Protein AF-A0A1M6UHC0-F1 (afdb_monomer)

Secondary structure (DSSP, 8-state):
--------------HHHHHHHHHHHHHTT--SHHHHHHHHHHHHHHHHHHHHHHHHHHT-------

pLDDT: mean 83.06, std 15.39, range [45.41, 96.06]

Sequence (66 aa):
MARQKKEIHKVEMTDGKRAIIQQLFQEYNIESATDIQDALKDLLGGTIKQMMETEMDEHEPVRLAV

Radius of gyration: 19.04 Å; Cα contacts (8 Å, |Δi|>4): 7; chains: 1; bounding box: 42×35×55 Å

Mean predicted aligned error: 9.81 Å

Organism: Selenomonas ruminantium (NCBI:txid971)

Foldseek 3Di:
DDPDDDPPPPDDDDPVNVVVVVVLCVPQVDDDPVSVVVSVCVVVVVVVVVVVVVVVVVVPPPPDDD

Structure (mmCIF, N/CA/C/O backbone):
data_AF-A0A1M6UHC0-F1
#
_entry.id   AF-A0A1M6UHC0-F1
#
loop_
_atom_site.group_PDB
_atom_site.id
_atom_site.type_symbol
_atom_site.label_atom_id
_atom_site.label_alt_id
_atom_site.label_comp_id
_atom_site.label_asym_id
_atom_site.label_entity_id
_atom_site.label_seq_id
_atom_site.pdbx_PDB_ins_code
_atom_site.Cartn_x
_atom_site.Cartn_y
_atom_site.Cartn_z
_atom_site.occupancy
_atom_site.B_iso_or_equiv
_atom_site.auth_seq_id
_atom_site.auth_comp_id
_atom_site.auth_asym_id
_atom_site.auth_atom_id
_atom_site.pdbx_PDB_model_num
ATOM 1 N N . MET A 1 1 ? 8.724 24.487 26.233 1.00 56.03 1 MET A N 1
ATOM 2 C CA . MET A 1 1 ? 9.130 24.108 24.861 1.00 56.03 1 MET A CA 1
ATOM 3 C C . MET A 1 1 ? 7.872 23.945 24.018 1.00 56.03 1 MET A C 1
ATOM 5 O O . MET A 1 1 ? 7.068 23.073 24.322 1.00 56.03 1 MET A O 1
ATOM 9 N N . ALA A 1 2 ? 7.643 24.822 23.038 1.00 60.31 2 ALA A N 1
ATOM 10 C CA . ALA A 1 2 ? 6.489 24.729 22.144 1.00 60.31 2 ALA A CA 1
ATOM 11 C C . ALA A 1 2 ? 6.760 23.649 21.085 1.00 60.31 2 ALA A C 1
ATOM 13 O O . ALA A 1 2 ? 7.748 23.729 20.359 1.00 60.31 2 ALA A O 1
ATOM 14 N N . ARG A 1 3 ? 5.908 22.620 21.018 1.00 63.38 3 ARG A N 1
ATOM 15 C CA . ARG A 1 3 ? 5.957 21.615 19.949 1.00 63.38 3 ARG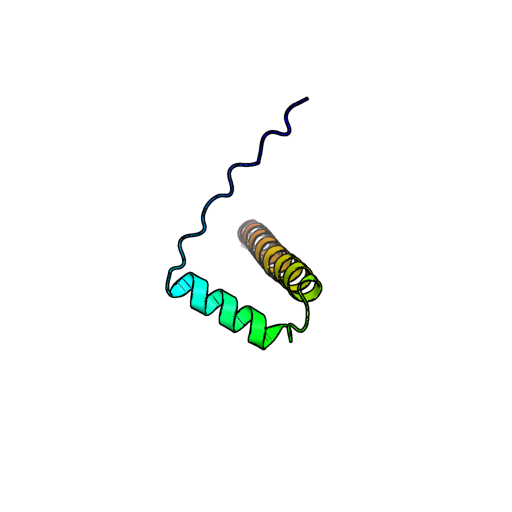 A CA 1
ATOM 16 C C . ARG A 1 3 ? 5.615 22.328 18.637 1.00 63.38 3 ARG A C 1
ATOM 18 O O . ARG A 1 3 ? 4.472 22.745 18.469 1.00 63.38 3 ARG A O 1
ATOM 25 N N . GLN A 1 4 ? 6.583 22.496 17.735 1.00 63.56 4 GLN A N 1
ATOM 26 C CA . GLN A 1 4 ? 6.292 22.919 16.364 1.00 63.56 4 GLN A CA 1
ATOM 27 C C . GLN A 1 4 ? 5.355 21.869 15.756 1.00 63.56 4 GLN A C 1
ATOM 29 O O . GLN A 1 4 ? 5.736 20.708 15.589 1.00 63.56 4 GLN A O 1
ATOM 34 N N . LYS A 1 5 ? 4.096 22.241 15.499 1.00 63.59 5 LYS A N 1
ATOM 35 C CA . LYS A 1 5 ? 3.194 21.400 14.711 1.00 63.59 5 LYS A CA 1
ATOM 36 C C . LYS A 1 5 ? 3.827 21.286 13.328 1.00 63.59 5 LYS A C 1
ATOM 38 O O . LYS A 1 5 ? 3.979 22.308 12.667 1.00 63.59 5 LYS A O 1
ATOM 43 N N . LYS A 1 6 ? 4.208 20.069 12.916 1.00 61.78 6 LYS A N 1
ATOM 44 C CA . LYS A 1 6 ? 4.561 19.791 11.518 1.00 61.78 6 LYS A CA 1
ATOM 45 C C . LYS A 1 6 ? 3.446 20.372 10.656 1.00 61.78 6 LYS A C 1
ATOM 47 O O . LYS A 1 6 ? 2.279 20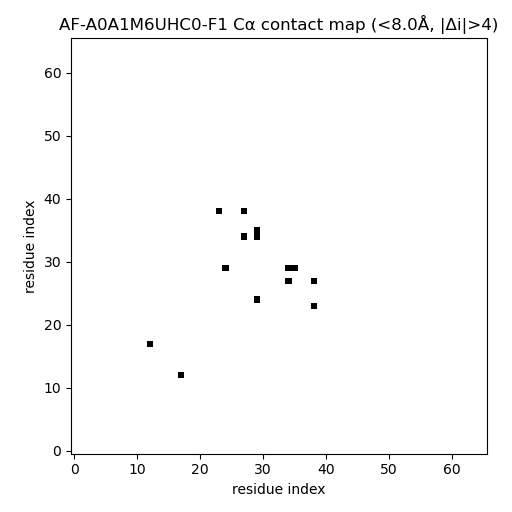.061 10.905 1.00 61.78 6 LYS A O 1
ATOM 52 N N . GLU A 1 7 ? 3.795 21.234 9.707 1.00 60.25 7 GLU A N 1
ATOM 53 C CA . GLU A 1 7 ? 2.843 21.691 8.705 1.00 60.25 7 GLU A CA 1
ATOM 54 C C . GLU A 1 7 ? 2.272 20.449 8.027 1.00 60.25 7 GLU A C 1
ATOM 56 O O . GLU A 1 7 ? 2.981 19.691 7.364 1.00 60.25 7 GLU A O 1
ATOM 61 N N . ILE A 1 8 ? 0.995 20.178 8.290 1.00 64.38 8 ILE A N 1
ATOM 62 C CA . ILE A 1 8 ? 0.296 19.077 7.649 1.00 64.38 8 ILE A CA 1
ATOM 63 C C . ILE A 1 8 ? 0.119 19.528 6.208 1.00 64.38 8 ILE A C 1
ATOM 65 O O . ILE A 1 8 ? -0.711 20.396 5.930 1.00 64.38 8 ILE A O 1
ATOM 69 N N . HIS A 1 9 ? 0.927 18.971 5.308 1.00 72.38 9 HIS A N 1
ATOM 70 C CA . HIS A 1 9 ? 0.727 19.140 3.878 1.00 72.38 9 HIS A CA 1
ATOM 71 C C . HIS A 1 9 ? -0.690 18.653 3.566 1.00 72.38 9 HIS A C 1
ATOM 73 O O . HIS A 1 9 ? -0.998 17.467 3.699 1.00 72.38 9 HIS A O 1
ATOM 79 N N . LYS A 1 10 ? -1.593 19.587 3.251 1.00 73.88 10 LYS A N 1
ATOM 80 C CA . LYS A 1 10 ? -2.977 19.249 2.928 1.00 73.88 10 LYS A CA 1
ATOM 81 C C . LYS A 1 10 ? -2.958 18.537 1.588 1.00 73.88 10 LYS A C 1
ATOM 83 O O . LYS A 1 10 ? -2.634 19.137 0.568 1.00 73.88 10 LYS A O 1
ATOM 88 N N . VAL A 1 11 ? -3.269 17.247 1.598 1.00 80.38 11 VAL A N 1
ATOM 89 C CA . VAL A 1 11 ? -3.337 16.485 0.358 1.00 80.38 11 VAL A CA 1
ATOM 90 C C . VAL A 1 11 ? -4.583 16.929 -0.398 1.00 80.38 11 VAL A C 1
ATOM 92 O O . VAL A 1 11 ? -5.703 16.643 0.016 1.00 80.38 11 VAL A O 1
ATOM 95 N N . GLU A 1 12 ? -4.399 17.616 -1.521 1.00 89.31 12 GLU A N 1
ATOM 96 C CA . GLU A 1 12 ? -5.498 17.839 -2.458 1.00 89.31 12 GLU A CA 1
ATOM 97 C C . GLU A 1 12 ? -5.894 16.505 -3.082 1.00 89.31 12 GLU A C 1
ATOM 99 O O . GLU A 1 12 ? -5.067 15.840 -3.715 1.00 89.31 12 GLU A O 1
ATOM 104 N N . MET A 1 13 ? -7.143 16.092 -2.874 1.00 89.44 13 MET A N 1
ATOM 105 C CA . MET A 1 13 ? -7.678 14.862 -3.446 1.00 89.44 13 MET A CA 1
ATOM 106 C C . MET A 1 13 ? -8.117 15.092 -4.889 1.00 89.44 13 MET A C 1
ATOM 108 O O . MET A 1 13 ? -9.154 15.707 -5.145 1.00 89.44 13 MET A O 1
ATOM 112 N N . THR A 1 14 ? -7.340 14.541 -5.817 1.00 94.62 14 THR A N 1
ATOM 113 C CA . THR A 1 14 ? -7.690 14.414 -7.234 1.00 94.62 14 THR A CA 1
ATOM 114 C C . THR A 1 14 ? -8.368 13.069 -7.492 1.00 94.62 14 THR A C 1
ATOM 116 O O . THR A 1 14 ? -8.302 12.164 -6.656 1.00 94.62 14 THR A O 1
ATOM 119 N N . ASP A 1 15 ? -8.996 12.907 -8.657 1.00 95.12 15 ASP A N 1
ATOM 120 C CA . ASP A 1 15 ? -9.620 11.631 -9.030 1.00 95.12 15 ASP A CA 1
ATOM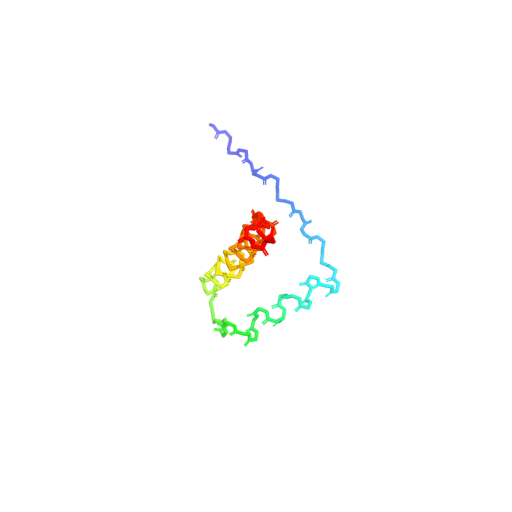 121 C C . ASP A 1 15 ? -8.597 10.497 -9.126 1.00 95.12 15 ASP A C 1
ATOM 123 O O . ASP A 1 15 ? -8.855 9.401 -8.638 1.00 95.12 15 ASP A O 1
ATOM 127 N N . GLY A 1 16 ? -7.390 10.786 -9.623 1.00 94.56 16 GLY A N 1
ATOM 128 C CA . GLY A 1 16 ? -6.289 9.819 -9.626 1.00 94.56 16 GLY A CA 1
ATOM 129 C C . GLY A 1 16 ? -5.903 9.358 -8.217 1.00 94.56 16 GLY A C 1
ATOM 130 O O . GLY A 1 16 ? -5.777 8.162 -7.973 1.00 94.56 16 GLY A O 1
ATOM 131 N N . LYS A 1 17 ? -5.795 10.281 -7.248 1.00 92.25 17 LYS A N 1
ATOM 132 C CA . LYS A 1 17 ? -5.498 9.911 -5.851 1.00 92.25 17 LYS A CA 1
ATOM 133 C C . LYS A 1 17 ? -6.626 9.090 -5.222 1.00 92.25 17 LYS A C 1
ATOM 135 O O . LYS A 1 17 ? -6.344 8.166 -4.468 1.00 92.25 17 LYS A O 1
ATOM 140 N N . ARG A 1 18 ? -7.890 9.393 -5.544 1.00 94.06 18 ARG A N 1
ATOM 141 C CA . ARG A 1 18 ? -9.048 8.598 -5.097 1.00 94.06 18 ARG A CA 1
ATOM 142 C C . ARG A 1 18 ? -9.015 7.179 -5.662 1.00 94.06 18 ARG A C 1
ATOM 144 O O . ARG A 1 18 ? -9.239 6.242 -4.904 1.00 94.06 18 ARG A O 1
ATOM 151 N N . ALA A 1 19 ? -8.705 7.028 -6.948 1.00 94.44 19 ALA A N 1
ATOM 152 C CA . ALA A 1 19 ? -8.614 5.724 -7.599 1.00 94.44 19 ALA A CA 1
ATOM 153 C C . ALA A 1 19 ? -7.527 4.841 -6.964 1.00 94.44 19 ALA A C 1
ATOM 155 O O . ALA A 1 19 ? -7.803 3.696 -6.621 1.00 94.44 19 ALA A O 1
ATOM 156 N N . ILE A 1 20 ? -6.337 5.400 -6.710 1.00 91.88 20 ILE A N 1
ATOM 157 C CA . ILE A 1 20 ? -5.235 4.681 -6.046 1.00 91.88 20 ILE A CA 1
ATOM 158 C C . ILE A 1 20 ? -5.654 4.198 -4.651 1.00 91.88 20 ILE A C 1
ATOM 160 O O . ILE A 1 20 ? -5.423 3.047 -4.295 1.00 91.88 20 ILE A O 1
ATOM 164 N N . ILE A 1 21 ? -6.307 5.058 -3.859 1.00 90.25 21 ILE A N 1
ATOM 165 C CA . ILE A 1 21 ? -6.783 4.676 -2.521 1.00 90.25 21 ILE A CA 1
ATOM 166 C C . ILE A 1 21 ? -7.841 3.566 -2.616 1.00 90.25 21 ILE A C 1
ATOM 168 O O . ILE A 1 21 ? -7.803 2.631 -1.826 1.00 90.25 21 ILE A O 1
ATOM 172 N N . GLN A 1 22 ? -8.767 3.629 -3.576 1.00 91.44 22 GLN A N 1
ATOM 173 C CA . GLN A 1 22 ? -9.768 2.571 -3.758 1.00 91.44 22 GLN A CA 1
ATOM 174 C C . GLN A 1 22 ? -9.133 1.222 -4.112 1.00 91.44 22 GLN A C 1
ATOM 176 O O . GLN A 1 22 ? -9.517 0.212 -3.526 1.00 91.44 22 GLN A O 1
ATOM 181 N N . GLN A 1 23 ? -8.149 1.212 -5.014 1.00 92.06 23 GLN A N 1
ATOM 182 C CA . GLN A 1 23 ? -7.408 0.002 -5.381 1.00 92.06 23 GLN A CA 1
ATOM 183 C C . GLN A 1 23 ? -6.666 -0.584 -4.176 1.00 92.06 23 GLN A C 1
ATOM 185 O O . GLN A 1 23 ? -6.813 -1.768 -3.888 1.00 92.06 23 GLN A O 1
ATOM 190 N N . LEU A 1 24 ? -5.978 0.259 -3.394 1.00 92.62 24 LEU A N 1
ATOM 191 C CA . LEU A 1 24 ? -5.297 -0.168 -2.168 1.00 92.62 24 LEU A CA 1
ATOM 192 C C . LEU A 1 24 ? -6.255 -0.889 -1.203 1.00 92.62 24 LEU A C 1
ATOM 194 O O . LEU A 1 24 ? -5.926 -1.947 -0.675 1.00 92.62 24 LEU A O 1
ATOM 198 N N . PHE A 1 25 ? -7.455 -0.340 -0.989 1.00 91.50 25 PHE A N 1
ATOM 199 C CA . PHE A 1 25 ? -8.448 -0.939 -0.090 1.00 91.50 25 PHE A CA 1
ATOM 200 C C . PHE A 1 25 ? -8.995 -2.276 -0.604 1.00 91.50 25 PHE A C 1
ATOM 202 O O . PHE A 1 25 ? -9.307 -3.150 0.203 1.00 91.50 25 PHE A O 1
ATOM 209 N N . GLN A 1 26 ? -9.115 -2.436 -1.923 1.00 90.50 26 GLN A N 1
ATOM 210 C CA . GLN A 1 26 ? -9.587 -3.673 -2.547 1.00 90.50 26 GLN A CA 1
ATOM 211 C C . GLN A 1 26 ? -8.534 -4.783 -2.502 1.00 90.50 26 GLN A C 1
ATOM 213 O O . GLN A 1 26 ? -8.883 -5.935 -2.261 1.00 90.50 26 GLN A O 1
ATOM 218 N N . GLU A 1 27 ? -7.263 -4.448 -2.724 1.00 92.69 27 GLU A N 1
ATOM 219 C CA . GLU A 1 27 ? -6.181 -5.434 -2.834 1.00 92.69 27 GLU A CA 1
ATOM 220 C C . GLU A 1 27 ? -5.662 -5.919 -1.473 1.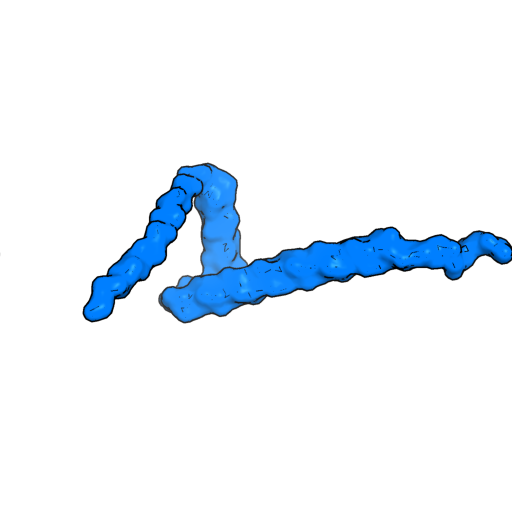00 92.69 27 GLU A C 1
ATOM 222 O O . GLU A 1 27 ? -5.317 -7.091 -1.335 1.00 92.69 27 GLU A O 1
ATOM 227 N N . TYR A 1 28 ? -5.642 -5.051 -0.455 1.00 92.62 28 TYR A N 1
ATOM 228 C CA . TYR A 1 28 ? -5.009 -5.342 0.840 1.00 92.62 28 TYR A CA 1
ATOM 229 C C . TYR A 1 28 ? -5.982 -5.759 1.959 1.00 92.62 28 TYR A C 1
ATOM 231 O O . TYR A 1 28 ? -5.542 -5.936 3.091 1.00 92.62 28 TYR A O 1
ATOM 239 N N . ASN A 1 29 ? -7.283 -5.923 1.671 1.00 91.38 29 ASN A N 1
ATOM 240 C CA . ASN A 1 29 ? -8.335 -6.245 2.655 1.00 91.38 29 ASN A CA 1
ATOM 241 C C . ASN A 1 29 ? -8.211 -5.429 3.961 1.00 91.38 29 ASN A C 1
ATOM 243 O O . ASN A 1 29 ? -7.973 -5.962 5.042 1.00 91.38 29 ASN A O 1
ATOM 247 N N . ILE A 1 30 ? -8.326 -4.108 3.840 1.00 93.31 30 ILE A N 1
ATOM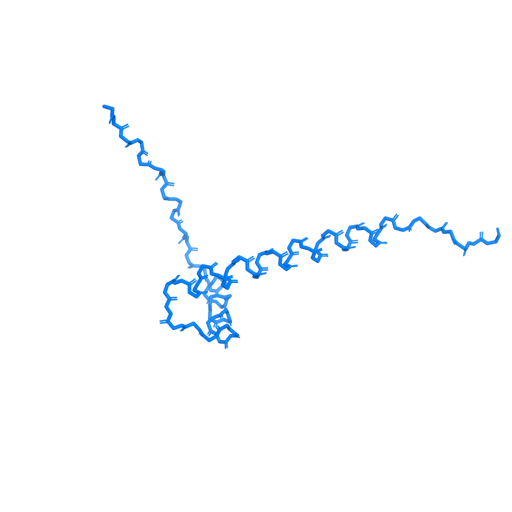 248 C CA . ILE A 1 30 ? -8.109 -3.174 4.947 1.00 93.31 30 ILE A CA 1
ATOM 249 C C . ILE A 1 30 ? -9.263 -3.237 5.960 1.00 93.31 30 ILE A C 1
ATOM 251 O O . ILE A 1 30 ? -10.394 -2.878 5.630 1.00 93.31 30 ILE A O 1
ATOM 255 N N . GLU A 1 31 ? -8.968 -3.585 7.216 1.00 93.00 31 GLU A N 1
ATOM 256 C CA . GLU A 1 31 ? -9.953 -3.639 8.311 1.00 93.00 31 GLU A CA 1
ATOM 257 C C . GLU A 1 31 ? -9.678 -2.594 9.407 1.00 93.00 31 GLU A C 1
ATOM 259 O O . GLU A 1 31 ? -10.578 -2.188 10.148 1.00 93.00 31 GLU A O 1
ATOM 264 N N . SER A 1 32 ? -8.437 -2.113 9.500 1.00 93.88 32 SER A N 1
ATOM 265 C CA . SER A 1 32 ? -7.970 -1.206 10.543 1.00 93.88 32 SER A CA 1
ATOM 266 C C . SER A 1 32 ? -6.996 -0.143 10.027 1.00 93.88 32 SER A C 1
ATOM 268 O O . SER A 1 32 ? -6.431 -0.219 8.937 1.00 93.88 32 SER A O 1
ATOM 270 N N . ALA A 1 33 ? -6.754 0.877 10.854 1.00 93.19 33 ALA A N 1
ATOM 271 C CA . ALA A 1 33 ? -5.759 1.905 10.554 1.00 93.19 33 ALA A CA 1
ATOM 272 C C . ALA A 1 33 ? -4.319 1.361 10.514 1.00 93.19 33 ALA A C 1
ATOM 274 O O . ALA A 1 33 ? -3.462 1.974 9.878 1.00 93.19 33 ALA A O 1
ATOM 275 N N . THR A 1 34 ? -4.049 0.243 11.194 1.00 94.88 34 THR A N 1
ATOM 276 C CA . THR A 1 34 ? -2.751 -0.441 11.138 1.00 94.88 34 THR A CA 1
ATOM 277 C C . THR A 1 34 ? -2.553 -1.069 9.765 1.00 94.88 34 THR A C 1
ATOM 279 O O . THR A 1 34 ? -1.519 -0.832 9.147 1.00 94.88 34 THR A O 1
ATOM 282 N N . ASP A 1 35 ? -3.583 -1.732 9.234 1.00 94.00 35 ASP A N 1
ATOM 283 C CA . ASP A 1 35 ? -3.532 -2.359 7.907 1.00 94.00 35 ASP A CA 1
ATOM 284 C C . ASP A 1 35 ? -3.282 -1.315 6.815 1.00 94.00 35 ASP A C 1
ATOM 286 O O . ASP A 1 35 ? -2.506 -1.555 5.898 1.00 94.00 35 ASP A O 1
ATOM 290 N N . ILE A 1 36 ? -3.852 -0.106 6.950 1.00 93.56 36 ILE A N 1
ATOM 291 C CA . ILE A 1 36 ? -3.556 1.014 6.037 1.00 93.56 36 ILE A CA 1
ATOM 292 C C . ILE A 1 36 ? -2.062 1.346 6.051 1.00 93.56 36 ILE A C 1
ATOM 294 O O . ILE A 1 36 ? -1.468 1.584 5.002 1.00 93.56 36 ILE A O 1
ATOM 298 N N . GLN A 1 37 ? -1.448 1.414 7.233 1.00 92.69 37 GLN A N 1
ATOM 299 C CA . GLN A 1 37 ? -0.031 1.756 7.340 1.00 92.69 37 GLN A CA 1
ATOM 300 C C . GLN A 1 37 ? 0.855 0.664 6.752 1.00 92.69 37 GLN A C 1
ATOM 302 O O . GLN A 1 37 ? 1.837 0.993 6.091 1.00 92.69 37 GLN A O 1
ATOM 307 N N . ASP A 1 38 ? 0.525 -0.600 6.989 1.00 94.94 38 ASP A N 1
ATOM 308 C CA . ASP A 1 38 ? 1.309 -1.727 6.492 1.00 94.94 38 ASP A CA 1
ATOM 309 C C . ASP A 1 38 ? 1.151 -1.879 4.974 1.00 94.94 38 ASP A C 1
ATOM 311 O O . ASP A 1 38 ? 2.157 -1.913 4.268 1.00 94.94 38 ASP A O 1
ATOM 315 N N . ALA A 1 39 ? -0.069 -1.763 4.445 1.00 94.75 39 ALA A N 1
ATOM 316 C CA . ALA A 1 39 ? -0.322 -1.732 3.005 1.00 94.75 39 ALA A CA 1
ATOM 317 C C . ALA A 1 39 ? 0.426 -0.589 2.296 1.00 94.75 39 ALA A C 1
ATOM 319 O O . ALA A 1 39 ? 1.011 -0.785 1.233 1.00 94.75 39 ALA A O 1
ATOM 320 N N . LEU A 1 40 ? 0.461 0.612 2.891 1.00 94.06 40 LEU A N 1
ATOM 321 C CA . LEU A 1 40 ? 1.213 1.741 2.330 1.00 94.06 40 LEU A CA 1
ATOM 322 C C . LEU A 1 40 ? 2.731 1.512 2.348 1.00 94.06 40 LEU A C 1
ATOM 324 O O . LEU A 1 40 ? 3.406 1.916 1.400 1.00 94.06 40 LEU A O 1
ATOM 328 N N . LYS A 1 41 ? 3.281 0.893 3.404 1.00 94.88 41 LYS A N 1
ATOM 329 C CA . LYS A 1 41 ? 4.713 0.543 3.467 1.00 94.88 41 LYS A CA 1
ATOM 330 C C . LYS A 1 41 ? 5.064 -0.484 2.401 1.00 94.88 41 LYS A C 1
ATOM 332 O O . LYS A 1 41 ? 6.059 -0.299 1.705 1.00 94.88 41 LYS A O 1
ATOM 337 N N . ASP A 1 42 ? 4.241 -1.516 2.266 1.00 95.12 42 ASP A N 1
ATOM 338 C CA . ASP A 1 42 ? 4.463 -2.601 1.316 1.00 95.12 42 ASP A CA 1
ATOM 339 C C . ASP A 1 42 ? 4.364 -2.100 -0.126 1.00 95.12 42 ASP A C 1
ATOM 341 O O . ASP A 1 42 ? 5.278 -2.335 -0.916 1.00 95.12 42 ASP A O 1
ATOM 345 N N . LEU A 1 43 ? 3.317 -1.334 -0.460 1.00 94.19 43 LEU A N 1
ATOM 346 C CA . LEU A 1 43 ? 3.138 -0.762 -1.797 1.00 94.19 43 LEU A CA 1
ATOM 347 C C . LEU A 1 43 ? 4.303 0.161 -2.180 1.00 94.19 43 LEU A C 1
ATOM 349 O O . LEU A 1 43 ? 4.862 0.055 -3.276 1.00 94.19 43 LEU A O 1
ATOM 353 N N . LEU A 1 44 ? 4.693 1.066 -1.276 1.00 94.19 44 LEU A N 1
ATOM 354 C CA . LEU A 1 44 ? 5.788 1.998 -1.536 1.00 94.19 44 LEU A CA 1
ATOM 355 C C . LEU A 1 44 ? 7.136 1.271 -1.621 1.00 94.19 44 LEU A C 1
ATOM 357 O O . LEU A 1 44 ? 7.937 1.568 -2.506 1.00 94.19 44 LEU A O 1
ATOM 361 N N . GLY A 1 45 ? 7.377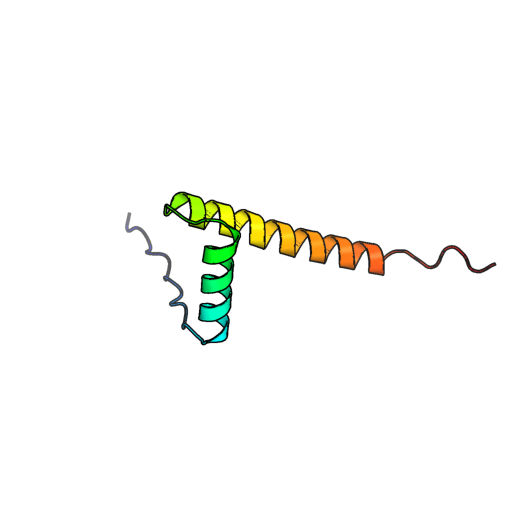 0.305 -0.732 1.00 96.06 45 GLY A N 1
ATOM 362 C CA . GLY A 1 45 ? 8.587 -0.513 -0.726 1.00 96.06 45 GLY A CA 1
ATOM 363 C C . GLY A 1 45 ? 8.730 -1.350 -1.997 1.00 96.06 45 GLY A C 1
ATOM 364 O O . GLY A 1 45 ? 9.805 -1.367 -2.593 1.00 96.06 45 GLY A O 1
ATOM 365 N N . GLY A 1 46 ? 7.643 -1.977 -2.454 1.00 95.44 46 GLY A N 1
ATOM 366 C CA . GLY A 1 46 ? 7.594 -2.711 -3.719 1.00 95.44 46 GLY A CA 1
ATOM 367 C C . GLY A 1 46 ? 7.865 -1.812 -4.925 1.00 95.44 46 GLY A C 1
ATOM 368 O O . GLY A 1 46 ? 8.700 -2.152 -5.758 1.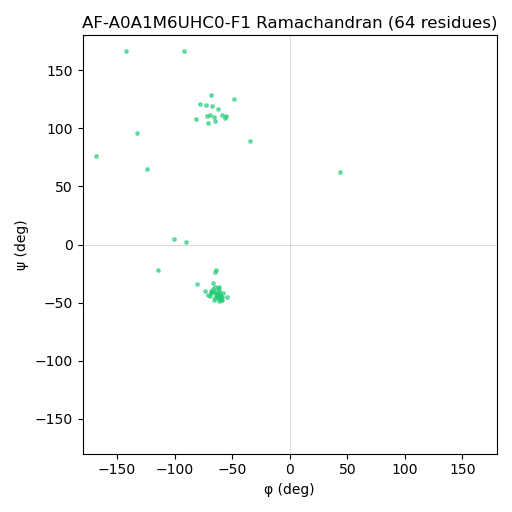00 95.44 46 GLY A O 1
ATOM 369 N N . THR A 1 47 ? 7.246 -0.627 -4.966 1.00 94.56 47 THR A N 1
ATOM 370 C CA . THR A 1 47 ? 7.453 0.349 -6.051 1.00 94.56 47 THR A CA 1
ATOM 371 C C . THR A 1 47 ? 8.912 0.800 -6.127 1.00 94.56 47 THR A C 1
ATOM 373 O O . THR A 1 47 ? 9.514 0.766 -7.196 1.00 94.56 47 THR A O 1
ATOM 376 N N . ILE A 1 48 ? 9.513 1.183 -4.993 1.00 95.81 48 ILE A N 1
ATOM 377 C CA . ILE A 1 48 ? 10.919 1.615 -4.952 1.00 95.81 48 ILE A CA 1
ATOM 378 C C . ILE A 1 48 ? 11.845 0.469 -5.352 1.00 95.81 48 ILE A C 1
ATOM 380 O O . ILE A 1 48 ? 12.772 0.681 -6.127 1.00 95.81 48 ILE A O 1
ATOM 384 N N . LYS A 1 49 ? 11.586 -0.749 -4.864 1.00 95.31 49 LYS A N 1
ATOM 385 C CA . LYS A 1 49 ? 12.370 -1.925 -5.238 1.00 95.31 49 LYS A CA 1
ATOM 386 C C . LYS A 1 49 ? 12.333 -2.159 -6.749 1.00 95.31 49 LYS A C 1
ATOM 388 O O . LYS A 1 49 ? 13.391 -2.320 -7.340 1.00 95.31 49 LYS A O 1
ATOM 393 N N . GLN A 1 50 ? 11.154 -2.114 -7.369 1.00 94.38 50 GLN A N 1
ATOM 394 C CA . GLN A 1 50 ? 11.020 -2.266 -8.820 1.00 94.38 50 GLN A CA 1
ATOM 395 C C . GLN A 1 50 ? 11.752 -1.163 -9.587 1.00 94.38 50 GLN A C 1
ATOM 397 O O . GLN A 1 50 ? 12.382 -1.447 -10.602 1.00 94.38 50 GLN A O 1
ATOM 402 N N . MET A 1 51 ? 11.705 0.083 -9.104 1.00 93.06 51 MET A N 1
ATOM 403 C CA . MET A 1 51 ? 12.470 1.180 -9.704 1.00 93.06 51 MET A CA 1
ATOM 404 C C . MET A 1 51 ? 13.976 0.917 -9.620 1.00 93.06 51 MET A C 1
ATOM 406 O O . MET A 1 51 ? 14.667 1.058 -10.620 1.00 93.06 51 MET A O 1
ATOM 410 N N . MET A 1 52 ? 14.471 0.468 -8.464 1.00 93.25 52 MET A N 1
ATOM 411 C CA . MET A 1 52 ? 15.884 0.123 -8.288 1.00 93.25 52 MET A CA 1
ATOM 412 C C . MET A 1 52 ? 16.310 -1.063 -9.163 1.00 93.25 52 MET A C 1
ATOM 414 O O . MET A 1 52 ? 17.381 -1.020 -9.755 1.00 93.25 52 MET A O 1
ATOM 418 N N . GLU A 1 53 ? 15.492 -2.114 -9.258 1.00 91.62 53 GLU A N 1
ATOM 419 C CA . GLU A 1 53 ? 15.753 -3.266 -10.133 1.00 91.62 53 GLU A CA 1
ATOM 420 C C . GLU A 1 53 ? 15.782 -2.840 -11.606 1.00 91.62 53 GLU A C 1
ATOM 422 O O . GLU A 1 53 ? 16.705 -3.208 -12.322 1.00 91.62 53 GLU A O 1
ATOM 427 N N . THR A 1 54 ? 14.845 -1.986 -12.030 1.00 92.12 54 THR A N 1
ATOM 428 C CA . THR A 1 54 ? 14.816 -1.437 -13.396 1.00 92.12 54 THR A CA 1
ATOM 429 C C . THR A 1 54 ? 16.075 -0.625 -13.695 1.00 92.12 54 THR A C 1
ATOM 431 O O . THR A 1 54 ? 16.693 -0.828 -14.734 1.00 92.12 54 THR A O 1
ATOM 434 N N . GLU A 1 55 ? 16.498 0.251 -12.778 1.00 86.69 55 GLU A N 1
ATOM 435 C CA . GLU A 1 55 ? 17.749 1.003 -12.932 1.00 86.69 55 GLU A CA 1
ATOM 436 C C . GLU A 1 55 ? 18.956 0.054 -13.031 1.00 86.69 55 GLU A C 1
ATOM 438 O O . GLU A 1 55 ? 19.835 0.255 -13.864 1.00 86.69 55 GLU A O 1
ATOM 443 N N . MET A 1 56 ? 19.009 -1.006 -12.219 1.00 80.38 56 MET A N 1
ATOM 444 C CA . MET A 1 56 ? 20.094 -1.993 -12.260 1.00 80.38 56 MET A CA 1
ATOM 445 C C . MET A 1 56 ? 20.122 -2.809 -13.561 1.00 80.38 56 MET A C 1
ATOM 447 O O . MET A 1 56 ? 21.211 -3.046 -14.085 1.00 80.38 56 MET A O 1
ATOM 451 N N . ASP A 1 57 ? 18.960 -3.201 -14.086 1.00 77.19 57 ASP A N 1
ATOM 452 C CA . ASP A 1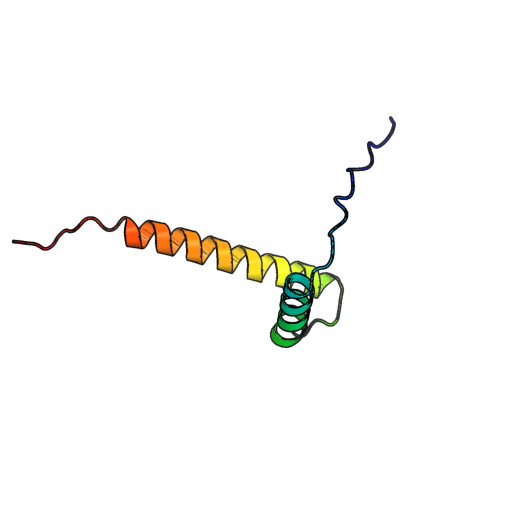 57 ? 18.825 -3.920 -15.358 1.00 77.19 57 ASP A CA 1
ATOM 453 C C . ASP A 1 57 ? 19.199 -3.019 -16.550 1.00 77.19 57 ASP A C 1
ATOM 455 O O . ASP A 1 57 ? 19.910 -3.446 -17.459 1.00 77.19 57 ASP A O 1
ATOM 459 N N . GLU A 1 58 ? 18.814 -1.737 -16.524 1.00 71.06 58 GLU A N 1
ATOM 460 C CA . GLU A 1 58 ? 19.258 -0.733 -17.506 1.00 71.06 58 GLU A CA 1
ATOM 461 C C . GLU A 1 58 ? 20.774 -0.471 -17.440 1.00 71.06 58 GLU A C 1
ATOM 463 O O . GLU A 1 58 ? 21.386 -0.023 -18.415 1.00 71.06 58 GLU A O 1
ATOM 468 N N . HIS A 1 59 ? 21.396 -0.781 -16.301 1.00 61.62 59 HIS A N 1
ATOM 469 C CA . HIS A 1 59 ? 22.834 -0.710 -16.085 1.00 61.62 59 HIS A CA 1
ATOM 470 C C . HIS A 1 59 ? 23.593 -2.006 -16.416 1.00 61.62 59 HIS A C 1
ATOM 472 O O . HIS A 1 59 ? 24.818 -1.993 -16.266 1.00 61.62 59 HIS A O 1
ATOM 478 N N . GLU A 1 60 ? 22.960 -3.089 -16.901 1.00 59.28 60 GLU A N 1
ATOM 479 C CA . GLU A 1 60 ? 23.697 -4.257 -17.407 1.00 59.28 60 GLU A CA 1
ATOM 480 C C . GLU A 1 60 ? 24.495 -3.837 -18.660 1.00 59.28 60 GLU A C 1
ATOM 482 O O . GLU A 1 60 ? 23.925 -3.596 -19.731 1.00 59.28 60 GLU A O 1
ATOM 487 N N . PRO A 1 61 ? 25.833 -3.686 -18.570 1.00 50.12 61 PRO A N 1
ATOM 488 C CA . PRO A 1 61 ? 26.610 -3.279 -19.719 1.00 50.12 61 PRO A CA 1
ATOM 489 C C . PRO A 1 61 ? 26.567 -4.436 -20.703 1.00 50.12 61 PRO A C 1
ATOM 491 O O . PRO A 1 61 ? 26.903 -5.558 -20.334 1.00 50.12 61 PRO A O 1
A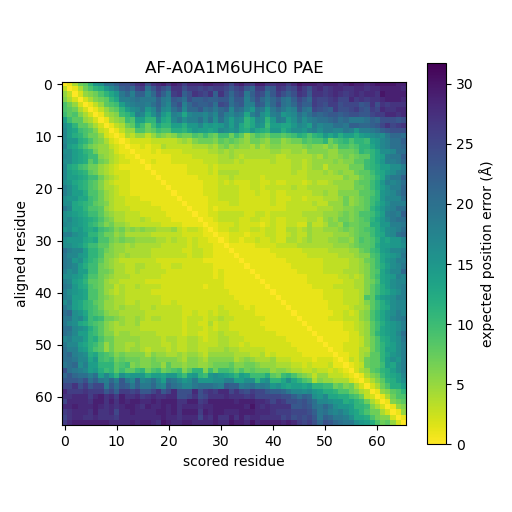TOM 494 N N . VAL A 1 62 ? 26.206 -4.136 -21.949 1.00 55.41 62 VAL A N 1
ATOM 495 C CA . VAL A 1 62 ? 26.417 -4.958 -23.146 1.00 55.41 62 VAL A CA 1
ATOM 496 C C . VAL A 1 62 ? 27.741 -5.732 -23.036 1.00 55.41 62 VAL A C 1
ATOM 498 O O . VAL A 1 62 ? 28.806 -5.275 -23.446 1.00 55.41 62 VAL A O 1
ATOM 501 N N . ARG A 1 63 ? 27.683 -6.926 -22.450 1.00 56.84 63 ARG A N 1
ATOM 502 C CA . ARG A 1 63 ? 28.741 -7.930 -22.419 1.00 56.84 63 ARG A CA 1
ATOM 503 C C . ARG A 1 63 ? 28.147 -9.189 -23.006 1.00 56.84 63 ARG A C 1
ATOM 505 O O . ARG A 1 63 ? 27.998 -10.186 -22.323 1.00 56.84 63 ARG A O 1
ATOM 512 N N . LEU A 1 64 ? 27.800 -9.109 -24.285 1.00 53.38 64 LEU A N 1
ATOM 513 C CA . LEU A 1 64 ? 28.002 -10.192 -25.240 1.00 53.38 64 LEU A CA 1
ATOM 514 C C . LEU A 1 64 ? 27.753 -9.640 -26.652 1.00 53.38 64 LEU A C 1
ATOM 516 O O . LEU A 1 64 ? 26.718 -9.858 -27.271 1.00 53.38 64 LEU A O 1
ATOM 520 N N . ALA A 1 65 ? 28.721 -8.889 -27.166 1.00 51.53 65 ALA A N 1
ATOM 521 C CA . ALA A 1 65 ? 28.875 -8.718 -28.601 1.00 51.53 65 ALA A CA 1
ATOM 522 C C . ALA A 1 65 ? 30.355 -8.923 -28.935 1.00 51.53 65 ALA A C 1
ATOM 524 O O . ALA A 1 65 ? 31.142 -7.987 -28.842 1.00 51.53 65 ALA A O 1
ATOM 525 N N . VAL A 1 66 ? 30.640 -10.170 -29.331 1.00 45.41 66 VAL A N 1
ATOM 526 C CA . VAL A 1 66 ? 31.818 -10.672 -30.067 1.00 45.41 66 VAL A CA 1
ATOM 527 C C . VAL A 1 66 ? 33.132 -10.760 -29.292 1.00 45.41 66 VAL A C 1
ATOM 529 O O . VAL A 1 66 ? 33.752 -9.721 -28.993 1.00 45.41 66 VAL A O 1
#

Solvent-accessible surface area (backbone atoms only — not comparable to full-atom values): 4253 Å² total; per-residue (Å²): 135,84,82,80,75,74,79,73,77,77,77,81,83,46,72,68,57,49,51,54,52,53,49,52,46,68,76,61,68,60,87,48,76,64,46,51,54,51,51,52,51,51,54,51,50,50,52,52,50,51,52,52,50,50,53,51,61,75,60,59,71,91,80,84,80,133